Protein AF-A0A0L7MPM5-F1 (afdb_monomer)

Nearest PDB structures (foldseek):
  2c6y-assembly1_A  TM=4.534E-01  e=1.076E+00  Homo sapiens
  3l9f-assembly2_C  TM=4.899E-01  e=1.221E+00  Streptococcus mutans UA159

InterPro domains:
  IPR036390 Winged helix DNA-binding domain superfamily [SSF46785] (37-81)

Mean predicted aligned error: 14.75 Å

Solvent-accessible surface area (backbone atoms only — not comparable to full-atom values): 8062 Å² total; per-residue (Å²): 133,62,54,40,56,70,56,53,74,43,103,68,68,72,88,85,74,54,72,70,50,49,54,51,50,54,44,21,70,72,64,58,39,47,95,66,60,68,70,58,46,53,56,37,40,65,53,35,28,33,46,76,51,81,71,65,100,78,69,92,70,75,81,40,34,36,69,31,75,60,29,55,64,46,48,63,56,33,40,77,69,70,76,41,80,83,75,68,73,77,74,70,54,77,74,79,76,76,84,53,66,43,83,43,77,48,76,55,96,95,54,83,77,44,81,43,79,42,76,61,74,80,78,80,83,127

Structure (mmCIF, N/CA/C/O backbone):
data_AF-A0A0L7MPM5-F1
#
_entry.id   AF-A0A0L7MPM5-F1
#
loop_
_atom_site.group_PDB
_atom_site.id
_atom_site.type_symbol
_atom_site.label_atom_id
_atom_site.label_alt_id
_atom_site.label_comp_id
_atom_site.label_asym_id
_atom_site.label_entity_id
_atom_site.label_seq_id
_atom_site.pdbx_PDB_ins_code
_atom_site.Cartn_x
_atom_site.Cartn_y
_atom_site.Cartn_z
_ato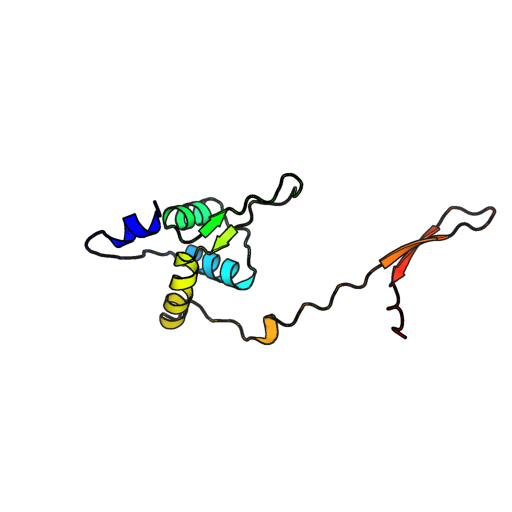m_site.occupancy
_atom_site.B_iso_or_equiv
_atom_site.auth_seq_id
_atom_site.auth_comp_id
_atom_site.auth_asym_id
_atom_site.auth_atom_id
_atom_site.pdbx_PDB_model_num
ATOM 1 N N . MET A 1 1 ? 5.662 11.754 15.049 1.00 51.66 1 MET A N 1
ATOM 2 C CA . MET A 1 1 ? 5.124 10.459 15.529 1.00 51.66 1 MET A CA 1
ATOM 3 C C . MET A 1 1 ? 4.363 9.815 14.376 1.00 51.66 1 MET A C 1
ATOM 5 O O . MET A 1 1 ? 3.843 10.553 13.553 1.00 51.66 1 MET A O 1
ATOM 9 N N . SER A 1 2 ? 4.397 8.486 14.242 1.00 66.62 2 SER A N 1
ATOM 10 C CA . SER A 1 2 ? 3.805 7.774 13.096 1.00 66.62 2 SER A CA 1
ATOM 11 C C . SER A 1 2 ? 2.282 7.691 13.232 1.00 66.62 2 SER A C 1
ATOM 13 O O . SER A 1 2 ? 1.803 7.099 14.194 1.00 66.62 2 SER A O 1
ATOM 15 N N . ASN A 1 3 ? 1.537 8.211 12.249 1.00 66.19 3 ASN A N 1
ATOM 16 C CA . ASN A 1 3 ? 0.067 8.129 12.187 1.00 66.19 3 ASN A CA 1
ATOM 17 C C . ASN A 1 3 ? -0.456 6.685 12.315 1.00 66.19 3 ASN A C 1
ATOM 19 O O . ASN A 1 3 ? -1.557 6.454 12.807 1.00 66.19 3 ASN A O 1
ATOM 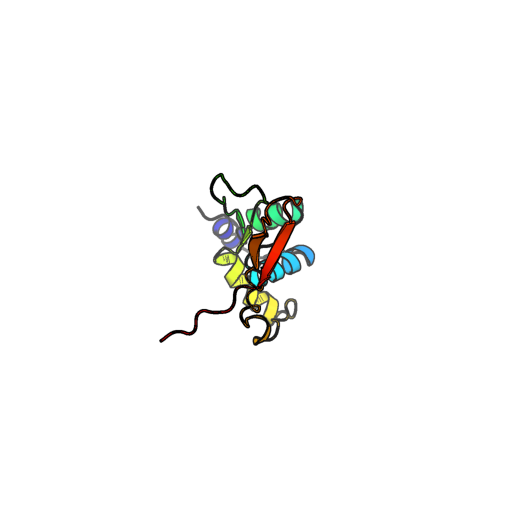23 N N . PHE A 1 4 ? 0.343 5.699 11.891 1.00 63.03 4 PHE A N 1
ATOM 24 C CA . PHE A 1 4 ? 0.005 4.284 12.020 1.00 63.03 4 PHE A CA 1
ATOM 25 C C . PHE A 1 4 ? -0.032 3.836 13.489 1.00 63.03 4 PHE A C 1
ATOM 27 O O . PHE A 1 4 ? -0.920 3.086 13.883 1.00 63.03 4 PHE A O 1
ATOM 34 N N . ARG A 1 5 ? 0.884 4.336 14.330 1.00 66.50 5 ARG A N 1
ATOM 35 C CA . ARG A 1 5 ? 0.923 4.012 15.765 1.00 66.50 5 ARG A CA 1
ATOM 36 C C . ARG A 1 5 ? -0.349 4.471 16.478 1.00 66.50 5 ARG A C 1
ATOM 38 O O . ARG A 1 5 ? -0.904 3.696 17.250 1.00 66.50 5 ARG A O 1
ATOM 45 N N . 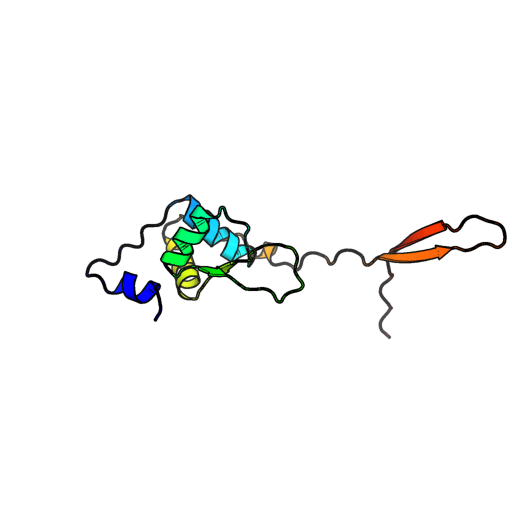ASP A 1 6 ? -0.820 5.679 16.179 1.00 63.00 6 ASP A N 1
ATOM 46 C CA . ASP A 1 6 ? -2.027 6.246 16.796 1.00 63.00 6 ASP A CA 1
ATOM 47 C C . ASP A 1 6 ? -3.289 5.452 16.419 1.00 63.00 6 ASP A C 1
ATOM 49 O O . ASP A 1 6 ? -4.235 5.359 17.200 1.00 63.00 6 ASP A O 1
ATOM 53 N N . TYR A 1 7 ? -3.280 4.812 15.248 1.00 62.38 7 TYR A N 1
ATOM 54 C CA . TYR A 1 7 ? -4.349 3.923 14.799 1.00 62.38 7 TYR A CA 1
ATOM 55 C C . TYR A 1 7 ? -4.309 2.544 15.490 1.00 62.38 7 TYR A C 1
ATOM 57 O O . TYR A 1 7 ? -5.353 1.947 15.752 1.00 62.38 7 TYR A O 1
ATOM 65 N N . VAL A 1 8 ? -3.112 2.038 15.809 1.00 59.81 8 VAL A N 1
ATOM 66 C CA . VAL A 1 8 ? -2.894 0.698 16.388 1.00 59.81 8 VAL A CA 1
ATOM 67 C C . VAL A 1 8 ? -3.194 0.629 17.885 1.00 59.81 8 VAL A C 1
ATOM 69 O O . VAL A 1 8 ? -3.630 -0.413 18.364 1.00 59.81 8 VAL A O 1
ATOM 72 N N . THR A 1 9 ? -2.998 1.709 18.645 1.00 64.56 9 THR A N 1
ATOM 73 C CA . THR A 1 9 ? -3.112 1.660 20.117 1.00 64.56 9 THR A CA 1
ATOM 74 C C . THR A 1 9 ? -4.530 1.845 20.669 1.00 64.56 9 THR A C 1
ATOM 76 O O . THR A 1 9 ? -4.703 1.836 21.887 1.00 64.56 9 THR A O 1
ATOM 79 N N . SER A 1 10 ? -5.553 2.009 19.824 1.00 64.38 10 SER A N 1
ATOM 80 C CA . SER A 1 10 ? -6.949 1.947 20.282 1.00 64.38 10 SER A CA 1
ATOM 81 C C . SER A 1 10 ? -7.361 0.482 20.490 1.00 64.38 10 SER A C 1
ATOM 83 O O . SER A 1 10 ? -6.948 -0.392 19.735 1.00 64.38 10 SER A O 1
ATOM 85 N N . THR A 1 11 ? -8.152 0.193 21.523 1.00 55.38 11 THR A N 1
ATOM 86 C CA . THR A 1 11 ? -8.475 -1.151 22.056 1.00 55.38 11 THR A CA 1
ATOM 87 C C . THR A 1 11 ? -9.123 -2.147 21.076 1.00 55.38 11 THR A C 1
ATOM 89 O O . THR A 1 11 ? -9.340 -3.300 21.440 1.00 55.38 11 THR A O 1
ATOM 92 N N . ALA A 1 12 ? -9.368 -1.750 19.826 1.00 57.56 12 ALA A N 1
ATOM 93 C CA . ALA A 1 12 ? -9.650 -2.634 18.703 1.00 57.56 12 ALA A CA 1
ATOM 94 C C . ALA A 1 12 ? -8.892 -2.138 17.458 1.00 57.56 12 ALA A C 1
ATOM 96 O O . ALA A 1 12 ? -9.308 -1.181 16.803 1.00 57.56 12 ALA A O 1
ATOM 97 N N . PHE A 1 13 ? -7.781 -2.791 17.104 1.00 63.66 13 PHE A N 1
ATOM 98 C CA . PHE A 1 13 ? -7.099 -2.517 15.839 1.00 63.66 13 PHE A CA 1
ATOM 99 C C . PHE A 1 13 ? -7.893 -3.140 14.688 1.00 63.66 13 PHE A C 1
ATOM 101 O O . PHE A 1 13 ? -7.778 -4.330 14.397 1.00 63.66 13 PHE A O 1
ATOM 108 N N . ALA A 1 14 ? -8.722 -2.327 14.038 1.00 73.44 14 ALA A N 1
ATOM 109 C CA . ALA A 1 14 ? -9.461 -2.709 12.843 1.00 73.44 14 ALA A CA 1
ATOM 110 C C . ALA A 1 14 ? -8.999 -1.852 11.664 1.00 73.44 14 ALA A C 1
ATOM 112 O O . ALA A 1 14 ? -9.446 -0.720 11.497 1.00 73.44 14 ALA A O 1
ATOM 113 N N . LEU A 1 15 ? -8.111 -2.391 10.825 1.00 79.00 15 LEU A N 1
ATOM 114 C CA . LEU A 1 15 ? -7.668 -1.719 9.606 1.00 79.00 15 LEU A CA 1
ATOM 115 C C . LEU A 1 15 ? -8.746 -1.826 8.525 1.00 79.00 15 LEU A C 1
ATOM 117 O O . LEU A 1 15 ? -8.804 -2.775 7.749 1.00 79.00 15 LEU A O 1
ATOM 121 N N . THR A 1 16 ? -9.625 -0.829 8.477 1.00 85.25 16 THR A N 1
ATOM 122 C CA . THR A 1 16 ? -10.675 -0.758 7.454 1.00 85.25 16 THR A CA 1
ATOM 123 C C . THR A 1 16 ? -10.063 -0.326 6.128 1.00 85.25 16 THR A C 1
ATOM 125 O O . THR A 1 16 ? -9.587 0.798 6.015 1.00 85.25 16 THR A O 1
ATOM 128 N N . ILE A 1 17 ? -10.047 -1.180 5.103 1.00 87.69 17 ILE A N 1
ATOM 129 C CA . ILE A 1 17 ? -9.516 -0.844 3.770 1.00 87.69 17 ILE A CA 1
ATOM 130 C C . ILE A 1 17 ? -10.571 -1.164 2.714 1.00 87.69 17 ILE A C 1
ATOM 132 O O . ILE A 1 17 ? -11.142 -2.249 2.709 1.00 87.69 17 ILE A O 1
ATOM 136 N N . SER A 1 18 ? -10.848 -0.215 1.817 1.00 90.31 18 SER A N 1
ATOM 137 C CA . SER A 1 18 ? -11.767 -0.453 0.700 1.00 90.31 18 SER A CA 1
ATOM 138 C C . SER A 1 18 ? -11.084 -1.199 -0.447 1.00 90.31 18 SER A C 1
ATOM 140 O O . SER A 1 18 ? -9.871 -1.107 -0.624 1.00 90.31 18 SER A O 1
ATOM 142 N N . HIS A 1 19 ? -11.863 -1.861 -1.306 1.00 88.31 19 HIS A N 1
ATOM 143 C CA . HIS A 1 19 ? -11.327 -2.566 -2.478 1.00 88.31 19 HIS A CA 1
ATOM 144 C C . HIS A 1 19 ? -10.433 -1.675 -3.364 1.00 88.31 19 HIS A C 1
ATOM 146 O O . HIS A 1 19 ? -9.355 -2.076 -3.789 1.00 88.31 19 HIS A O 1
ATOM 152 N N . ARG A 1 20 ? -10.825 -0.412 -3.564 1.00 88.44 20 ARG A N 1
ATOM 153 C CA . ARG A 1 20 ? -10.035 0.568 -4.326 1.00 88.44 20 ARG A CA 1
ATOM 154 C C . ARG A 1 20 ? -8.704 0.918 -3.650 1.00 88.44 20 ARG A C 1
ATOM 156 O O . ARG A 1 20 ? -7.712 1.163 -4.328 1.00 88.44 20 ARG A O 1
ATOM 163 N N . GLN A 1 21 ? -8.684 0.975 -2.319 1.00 90.38 21 GLN A N 1
ATOM 164 C CA . GLN A 1 21 ? -7.457 1.211 -1.557 1.00 90.38 21 GLN A CA 1
ATOM 165 C C . GLN A 1 21 ? -6.516 0.004 -1.646 1.00 90.38 21 GLN A C 1
ATOM 167 O O . GLN A 1 21 ? -5.317 0.206 -1.807 1.00 90.38 21 GLN A O 1
ATOM 172 N N . ILE A 1 22 ? -7.061 -1.218 -1.625 1.00 90.69 22 ILE A N 1
ATOM 173 C CA . ILE A 1 22 ? -6.306 -2.461 -1.847 1.00 90.69 22 ILE A CA 1
ATOM 174 C C . ILE A 1 22 ? -5.655 -2.437 -3.231 1.00 90.69 22 ILE A C 1
ATOM 176 O O . ILE A 1 22 ? -4.437 -2.518 -3.320 1.00 90.69 22 ILE A O 1
ATOM 180 N N . GLN A 1 23 ? -6.431 -2.204 -4.295 1.00 88.25 23 GLN A N 1
ATOM 181 C CA . GLN A 1 23 ? -5.895 -2.104 -5.660 1.00 88.25 23 GLN A CA 1
ATOM 182 C C . GLN A 1 23 ? -4.766 -1.071 -5.769 1.00 88.25 23 GLN A C 1
ATOM 184 O O . GLN A 1 23 ? -3.753 -1.311 -6.420 1.00 88.25 23 GLN A O 1
ATOM 189 N N . CYS A 1 24 ? -4.917 0.074 -5.099 1.00 88.44 24 CYS A N 1
ATOM 190 C CA . CYS A 1 24 ? -3.882 1.098 -5.063 1.00 88.44 24 CYS A CA 1
ATOM 191 C C . CYS A 1 24 ? -2.600 0.601 -4.372 1.00 88.44 24 CYS A C 1
ATOM 193 O O . CYS A 1 24 ? -1.517 0.827 -4.903 1.00 88.44 24 CYS A O 1
ATOM 195 N N . LEU A 1 25 ? -2.703 -0.075 -3.223 1.00 90.19 25 LEU A N 1
ATOM 196 C CA . LEU A 1 25 ? -1.547 -0.642 -2.516 1.00 90.19 25 LEU A CA 1
ATOM 197 C C . LEU A 1 25 ? -0.838 -1.705 -3.360 1.00 90.19 25 LEU A C 1
ATOM 199 O O . LEU A 1 25 ? 0.380 -1.653 -3.491 1.00 90.19 25 LEU A O 1
ATOM 203 N N . CYS A 1 26 ? -1.597 -2.604 -3.987 1.00 88.88 26 CYS A N 1
ATOM 204 C CA . CYS A 1 26 ? -1.075 -3.646 -4.872 1.00 88.88 26 CYS A CA 1
ATOM 205 C C . CYS A 1 26 ? -0.345 -3.053 -6.087 1.00 88.88 26 CYS A C 1
ATOM 207 O O . CYS A 1 26 ? 0.746 -3.495 -6.438 1.00 88.88 26 CYS A O 1
ATOM 209 N N . ASN A 1 27 ? -0.900 -2.001 -6.696 1.00 86.44 27 ASN A N 1
ATOM 210 C CA . ASN A 1 27 ? -0.249 -1.319 -7.813 1.00 86.44 27 ASN A CA 1
ATOM 211 C C . ASN A 1 27 ? 1.047 -0.615 -7.389 1.00 86.44 27 ASN A C 1
ATOM 213 O O . ASN A 1 27 ? 2.034 -0.681 -8.117 1.00 86.44 27 ASN A O 1
ATOM 217 N N . ILE A 1 28 ? 1.075 0.036 -6.219 1.00 87.56 28 ILE A N 1
ATOM 218 C CA . ILE A 1 28 ? 2.310 0.653 -5.704 1.00 87.56 28 ILE A CA 1
ATOM 219 C C . ILE A 1 28 ? 3.341 -0.432 -5.364 1.00 87.56 28 ILE A C 1
ATOM 221 O O . ILE A 1 28 ? 4.517 -0.251 -5.666 1.00 87.56 28 ILE A O 1
ATOM 225 N N . HIS A 1 29 ? 2.910 -1.562 -4.791 1.00 87.75 29 HIS A N 1
ATOM 226 C CA . HIS A 1 29 ? 3.779 -2.708 -4.510 1.00 87.75 29 HIS A CA 1
ATOM 227 C C . HIS A 1 29 ? 4.448 -3.239 -5.787 1.00 87.75 29 HIS A C 1
ATOM 229 O O . HIS A 1 29 ? 5.643 -3.511 -5.780 1.00 87.75 29 HIS A O 1
ATOM 235 N N . HIS A 1 30 ? 3.712 -3.313 -6.899 1.00 83.12 30 HIS A N 1
ATOM 236 C CA . HIS A 1 30 ? 4.245 -3.809 -8.171 1.00 83.12 30 HIS A CA 1
ATOM 237 C C . HIS A 1 30 ? 5.119 -2.839 -8.931 1.00 83.12 30 HIS A C 1
ATOM 239 O O . HIS A 1 30 ? 6.193 -3.203 -9.399 1.00 83.12 30 HIS A O 1
ATOM 245 N N . TYR A 1 31 ? 4.634 -1.620 -9.117 1.00 78.94 31 TYR A N 1
ATOM 246 C CA . TYR A 1 31 ? 5.259 -0.683 -10.041 1.00 78.94 31 TYR A CA 1
ATOM 247 C C . TYR A 1 31 ? 6.189 0.301 -9.325 1.00 78.94 31 TYR A C 1
ATOM 249 O O . TYR A 1 31 ? 6.741 1.202 -9.956 1.00 78.94 31 TYR A O 1
ATOM 257 N N . GLY A 1 32 ? 6.326 0.182 -8.000 1.00 73.56 32 GLY A N 1
ATOM 258 C CA . GLY A 1 32 ? 7.090 1.085 -7.137 1.00 73.56 32 GLY A CA 1
ATOM 259 C C . GLY A 1 32 ? 6.457 2.470 -6.968 1.00 73.56 32 GLY A C 1
ATOM 260 O O . GLY A 1 32 ? 6.714 3.150 -5.979 1.00 73.56 32 GLY A O 1
ATOM 261 N N . SER A 1 33 ? 5.607 2.887 -7.909 1.00 67.31 33 SER A N 1
ATOM 262 C CA . SER A 1 33 ? 4.841 4.128 -7.874 1.00 67.31 33 SER A CA 1
ATOM 263 C C . SER A 1 33 ? 3.540 3.978 -8.661 1.00 67.31 33 SER A C 1
ATOM 265 O O . SER A 1 33 ? 3.455 3.193 -9.604 1.00 67.31 33 SER A O 1
ATOM 267 N N . TYR A 1 34 ? 2.504 4.719 -8.270 1.00 70.81 34 TYR A N 1
ATOM 268 C CA . TYR A 1 34 ? 1.196 4.641 -8.914 1.00 70.81 34 TYR A CA 1
ATOM 269 C C . TYR A 1 34 ? 0.504 6.000 -8.961 1.00 70.81 34 TYR A C 1
ATOM 271 O O . TYR A 1 34 ? 0.504 6.756 -7.987 1.00 70.81 34 TYR A O 1
ATOM 279 N N . TRP A 1 35 ? -0.146 6.271 -10.090 1.00 66.94 35 TRP A N 1
ATOM 280 C CA . TRP A 1 35 ? -1.020 7.422 -10.267 1.00 66.94 35 TRP A CA 1
ATOM 281 C C . TRP A 1 35 ? -2.407 7.103 -9.708 1.00 66.94 35 TRP A C 1
ATOM 283 O O . TRP A 1 35 ? -3.246 6.490 -10.365 1.00 66.94 35 TRP A O 1
ATOM 293 N N . ALA A 1 36 ? -2.646 7.508 -8.461 1.00 63.91 36 ALA A N 1
ATOM 294 C CA . ALA A 1 36 ? -3.922 7.312 -7.783 1.00 63.91 36 ALA A CA 1
ATOM 295 C C . ALA A 1 36 ? -4.803 8.567 -7.829 1.00 63.91 36 ALA A C 1
ATOM 297 O O . ALA A 1 36 ? -4.322 9.698 -7.802 1.00 63.91 36 ALA A O 1
ATOM 298 N N . LEU A 1 37 ? -6.123 8.369 -7.780 1.00 71.00 37 LEU A N 1
ATOM 299 C CA . LEU A 1 37 ? -7.064 9.452 -7.486 1.00 71.00 37 LEU A CA 1
ATOM 300 C C . LEU A 1 37 ? -6.776 10.058 -6.106 1.00 71.00 37 LEU A C 1
ATOM 302 O O . LEU A 1 37 ? -6.614 9.331 -5.120 1.00 71.00 37 LEU A O 1
ATOM 306 N N . LEU A 1 38 ? -6.788 11.393 -6.037 1.00 76.38 38 LEU A N 1
ATOM 307 C CA . LEU A 1 38 ? -6.377 12.178 -4.867 1.00 76.38 38 LEU A CA 1
ATOM 308 C C . LEU A 1 38 ? -7.064 11.735 -3.563 1.00 76.38 38 LEU A C 1
ATOM 310 O O . LEU A 1 38 ? -6.426 11.671 -2.515 1.00 76.38 38 LEU A O 1
ATOM 314 N N . SER A 1 39 ? -8.346 11.368 -3.629 1.00 81.62 39 SER A N 1
ATOM 315 C CA . SER A 1 39 ? -9.119 10.913 -2.468 1.00 81.62 39 SER A CA 1
ATOM 316 C C . SER A 1 3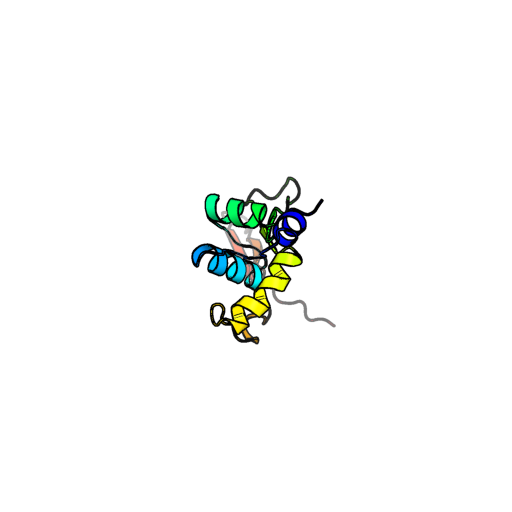9 ? -8.674 9.549 -1.932 1.00 81.62 39 SER A C 1
ATOM 318 O O . SER A 1 39 ? -8.661 9.332 -0.722 1.00 81.62 39 SER A O 1
ATOM 320 N N . THR A 1 40 ? -8.283 8.627 -2.818 1.00 83.94 40 THR A N 1
ATOM 321 C CA . THR A 1 40 ? -7.798 7.292 -2.422 1.00 83.94 40 THR A CA 1
ATOM 322 C C . THR A 1 40 ? -6.422 7.409 -1.777 1.00 83.94 40 THR A C 1
ATOM 324 O O . THR A 1 40 ? -6.179 6.804 -0.735 1.00 83.94 40 THR A O 1
ATOM 327 N N . PHE A 1 41 ? -5.577 8.272 -2.343 1.00 82.50 41 PHE A N 1
ATOM 328 C CA . PHE A 1 41 ? -4.278 8.627 -1.788 1.00 82.50 41 PHE A CA 1
ATOM 329 C C . PHE A 1 41 ? -4.391 9.194 -0.363 1.00 82.50 41 PHE A C 1
ATOM 331 O O . PHE A 1 41 ? -3.796 8.643 0.559 1.00 82.50 41 PHE A O 1
ATOM 338 N N . GLN A 1 42 ? -5.189 10.249 -0.161 1.00 86.06 42 GLN A N 1
ATOM 339 C CA . GLN A 1 42 ? -5.279 10.916 1.144 1.00 86.06 42 GLN A CA 1
ATOM 340 C C . GLN A 1 42 ? -5.759 9.961 2.238 1.00 86.06 42 GLN A C 1
ATOM 342 O O . GLN A 1 42 ? -5.355 10.073 3.391 1.00 86.06 42 GLN A O 1
ATOM 347 N N . ALA A 1 43 ? -6.636 9.019 1.890 1.00 88.50 43 ALA A N 1
ATOM 348 C CA . ALA A 1 43 ? -7.119 8.028 2.835 1.00 88.50 43 ALA A CA 1
ATOM 349 C C . ALA A 1 43 ? -6.038 7.004 3.226 1.00 88.50 43 ALA A C 1
ATOM 351 O O . ALA A 1 43 ? -6.017 6.573 4.375 1.00 88.50 43 ALA A O 1
ATOM 352 N N . LEU A 1 44 ? -5.153 6.619 2.301 1.00 89.44 44 LEU A N 1
ATOM 353 C CA . LEU A 1 44 ? -4.021 5.729 2.585 1.00 89.44 44 LEU A CA 1
ATOM 354 C C . LEU A 1 44 ? -2.908 6.446 3.367 1.00 89.44 44 LEU A C 1
ATOM 356 O O . LEU A 1 44 ? -2.349 5.866 4.296 1.00 89.44 44 LEU A O 1
ATOM 360 N N . GLU A 1 45 ? -2.632 7.711 3.044 1.00 89.62 45 GLU A N 1
ATOM 361 C CA . GLU A 1 45 ? -1.655 8.552 3.751 1.00 89.62 45 GLU A CA 1
ATOM 362 C C . GLU A 1 45 ? -2.083 8.804 5.204 1.00 89.62 45 GLU A C 1
ATOM 364 O O . GLU A 1 45 ? -1.289 8.636 6.129 1.00 89.62 45 GLU A O 1
ATOM 369 N N . ARG A 1 46 ? -3.368 9.111 5.440 1.00 87.94 46 ARG A N 1
ATOM 370 C CA . ARG A 1 46 ? -3.919 9.258 6.802 1.00 87.94 46 ARG A CA 1
ATOM 371 C C . ARG A 1 46 ? -3.781 7.989 7.645 1.00 87.94 46 ARG A C 1
ATOM 373 O O . ARG A 1 46 ? -3.661 8.086 8.858 1.00 87.94 46 ARG A O 1
ATOM 380 N N . LYS A 1 47 ? -3.785 6.814 7.009 1.00 88.38 47 LYS A N 1
ATOM 381 C CA . LYS A 1 47 ? -3.560 5.513 7.665 1.00 88.38 47 LYS A CA 1
ATOM 382 C C . LYS A 1 47 ? -2.077 5.177 7.833 1.00 88.38 47 LYS A C 1
ATOM 384 O O . LYS A 1 47 ? -1.757 4.147 8.411 1.00 88.38 47 LYS A O 1
ATOM 389 N N . GLY A 1 48 ? -1.175 6.007 7.310 1.00 89.38 48 GLY A N 1
ATOM 390 C CA . GLY A 1 48 ? 0.267 5.784 7.362 1.00 89.38 48 GLY A CA 1
ATOM 391 C C . GLY A 1 48 ? 0.759 4.630 6.487 1.00 89.38 48 GLY A C 1
ATOM 392 O O . GLY A 1 48 ? 1.841 4.116 6.749 1.00 89.38 48 GLY A O 1
ATOM 393 N N . LEU A 1 49 ? -0.012 4.202 5.477 1.00 91.62 49 LEU A N 1
ATOM 394 C CA . LEU A 1 49 ? 0.354 3.078 4.596 1.00 91.62 49 LEU A CA 1
ATOM 395 C C . LEU A 1 49 ? 1.159 3.515 3.363 1.00 91.62 49 LEU A C 1
ATOM 397 O O . LEU A 1 49 ? 1.844 2.704 2.744 1.00 91.62 49 LEU A O 1
ATOM 401 N N . VAL A 1 50 ? 1.060 4.789 2.987 1.00 90.88 50 VAL A N 1
ATOM 402 C CA . VAL A 1 50 ? 1.785 5.375 1.854 1.00 90.88 50 VAL A CA 1
ATOM 403 C C . VAL A 1 50 ? 2.327 6.745 2.226 1.00 90.88 50 VAL A C 1
ATOM 405 O O . VAL A 1 50 ? 1.759 7.426 3.082 1.00 90.88 50 VAL A O 1
ATOM 408 N N . GLU A 1 51 ? 3.373 7.165 1.528 1.00 88.62 51 GLU A N 1
ATOM 409 C CA . GLU A 1 51 ? 3.954 8.499 1.639 1.00 88.62 51 GLU A CA 1
ATOM 410 C C . GLU A 1 51 ? 4.260 9.099 0.261 1.00 88.62 51 GLU A C 1
ATOM 412 O O . GLU A 1 51 ? 4.376 8.392 -0.746 1.00 88.62 51 GLU A O 1
ATOM 417 N N . ARG A 1 52 ? 4.338 10.433 0.205 1.00 84.75 52 ARG A N 1
ATOM 418 C CA . ARG A 1 52 ? 4.690 11.168 -1.014 1.00 84.75 52 ARG A CA 1
ATOM 419 C C . ARG A 1 52 ? 6.203 11.284 -1.126 1.00 84.75 52 ARG A C 1
ATOM 421 O O . ARG A 1 52 ? 6.832 11.894 -0.264 1.00 84.75 52 ARG A O 1
ATOM 428 N N . ILE A 1 53 ? 6.757 10.828 -2.245 1.00 80.12 53 ILE A N 1
ATOM 429 C CA . ILE A 1 53 ? 8.132 11.163 -2.609 1.00 80.12 53 ILE A CA 1
ATOM 430 C C . ILE A 1 53 ? 8.097 12.543 -3.269 1.00 80.12 53 ILE A C 1
ATOM 432 O O . ILE A 1 53 ? 7.531 12.708 -4.353 1.00 80.12 53 ILE A O 1
ATOM 436 N N . LYS A 1 54 ? 8.704 13.546 -2.630 1.00 66.69 54 LYS A N 1
ATOM 437 C CA . LYS A 1 54 ? 9.072 14.781 -3.329 1.00 66.69 54 LYS A CA 1
ATOM 438 C C . LYS A 1 54 ? 10.266 14.442 -4.216 1.00 66.69 54 LYS A C 1
ATOM 440 O O . LYS A 1 54 ? 11.369 14.291 -3.706 1.00 66.69 54 LYS A O 1
ATOM 445 N N . LYS A 1 55 ? 10.047 14.260 -5.519 1.00 57.75 55 LYS A N 1
ATOM 446 C CA . LYS A 1 55 ? 11.164 14.289 -6.469 1.00 57.75 55 LYS A CA 1
ATOM 447 C C . LYS A 1 55 ? 11.684 15.722 -6.535 1.00 57.75 55 LYS A C 1
ATOM 449 O O . LYS A 1 55 ? 10.879 16.652 -6.580 1.00 57.75 55 LYS A O 1
ATOM 454 N N . ASP A 1 56 ? 13.006 15.864 -6.508 1.00 50.97 56 ASP A N 1
ATOM 455 C CA . ASP A 1 56 ? 13.709 17.137 -6.660 1.00 50.97 56 ASP A CA 1
ATOM 456 C C . ASP A 1 56 ? 13.179 17.949 -7.854 1.00 50.97 56 ASP A C 1
ATOM 458 O O . ASP A 1 56 ? 12.643 17.393 -8.818 1.00 50.97 56 ASP A O 1
ATOM 462 N N . GLU A 1 57 ? 13.338 19.272 -7.761 1.00 51.09 57 GLU A N 1
ATOM 463 C CA . GLU A 1 57 ? 12.655 20.373 -8.472 1.00 51.09 57 GLU A CA 1
ATOM 464 C C . GLU A 1 57 ? 12.603 20.329 -10.021 1.00 51.09 57 GLU A C 1
ATOM 466 O O . GLU A 1 57 ? 12.096 21.258 -10.647 1.00 51.09 57 GLU A O 1
ATOM 471 N N . GLN A 1 58 ? 13.079 19.271 -10.677 1.00 47.41 58 GLN A N 1
ATOM 472 C CA . GLN A 1 58 ? 13.167 19.164 -12.138 1.00 47.41 58 GLN A CA 1
ATOM 473 C C . GLN A 1 58 ? 12.218 18.140 -12.777 1.00 47.41 58 GLN A C 1
ATOM 475 O O . GLN A 1 58 ? 12.061 18.143 -14.001 1.00 47.41 58 GLN A O 1
ATOM 480 N N . ALA A 1 59 ? 11.531 17.296 -12.002 1.00 48.78 59 ALA A N 1
ATOM 481 C CA . ALA A 1 59 ? 10.549 16.368 -12.562 1.00 48.78 59 ALA A CA 1
ATOM 482 C C . ALA A 1 59 ? 9.173 17.048 -12.700 1.00 48.78 59 ALA A C 1
ATOM 484 O O . ALA A 1 59 ? 8.422 17.166 -11.736 1.00 48.78 59 ALA A O 1
ATOM 485 N N . LYS A 1 60 ? 8.822 17.466 -13.922 1.00 49.62 60 LYS A N 1
ATOM 486 C CA . LYS A 1 60 ? 7.501 18.024 -14.282 1.00 49.62 60 LYS A CA 1
ATOM 487 C C . LYS A 1 60 ? 6.329 17.036 -14.152 1.00 49.62 60 LYS A C 1
ATOM 489 O O . LYS A 1 60 ? 5.186 17.434 -14.357 1.00 49.62 60 LYS A O 1
ATOM 494 N N . ASP A 1 61 ? 6.586 15.792 -13.762 1.00 50.16 61 ASP A N 1
ATOM 495 C CA . ASP A 1 61 ? 5.608 14.714 -13.814 1.00 50.16 61 ASP A CA 1
ATOM 496 C C . ASP A 1 61 ? 5.314 14.144 -12.426 1.00 50.16 61 ASP A C 1
ATOM 498 O O . ASP A 1 61 ? 6.004 13.255 -11.935 1.00 50.16 61 ASP A O 1
ATOM 502 N N . GLY A 1 62 ? 4.223 14.628 -11.829 1.00 55.12 62 GLY A N 1
ATOM 503 C CA . GLY A 1 62 ? 3.428 13.851 -10.880 1.00 55.12 62 GLY A CA 1
ATOM 504 C C . GLY A 1 62 ? 3.934 13.711 -9.455 1.00 55.12 62 GLY A C 1
ATOM 505 O O . GLY A 1 62 ? 5.106 13.495 -9.177 1.00 55.12 62 GLY A O 1
ATOM 506 N N . THR A 1 63 ? 2.996 13.729 -8.508 1.00 62.41 63 THR A N 1
ATOM 507 C CA . THR A 1 63 ? 3.280 13.221 -7.162 1.00 62.41 63 THR A CA 1
ATOM 508 C C . THR A 1 63 ? 3.439 11.702 -7.236 1.00 62.41 63 THR A C 1
ATOM 510 O O . THR A 1 63 ? 2.446 10.983 -7.326 1.00 62.41 63 THR A O 1
ATOM 513 N N . THR A 1 64 ? 4.673 11.209 -7.174 1.00 70.00 64 THR A N 1
ATOM 514 C CA . THR A 1 64 ? 4.955 9.779 -7.006 1.00 70.00 64 THR A CA 1
ATOM 515 C C . THR A 1 64 ? 4.754 9.353 -5.551 1.00 70.00 64 THR A C 1
ATOM 517 O O . THR A 1 64 ? 5.151 10.057 -4.621 1.00 70.00 64 THR A O 1
ATOM 520 N N . LEU A 1 65 ? 4.118 8.197 -5.359 1.00 78.50 65 LEU A N 1
ATOM 521 C CA . LEU A 1 65 ? 3.806 7.613 -4.053 1.00 78.50 65 LEU A CA 1
ATOM 522 C C . LEU A 1 65 ? 4.636 6.361 -3.811 1.00 78.50 65 LEU A C 1
ATOM 524 O O . LEU A 1 65 ? 4.893 5.622 -4.760 1.00 78.50 65 LEU A O 1
ATOM 528 N N . GLN A 1 66 ? 4.961 6.094 -2.549 1.00 86.38 66 GLN A N 1
ATOM 529 C CA . GLN A 1 66 ? 5.637 4.872 -2.119 1.00 86.38 66 GLN A CA 1
ATOM 530 C C . GLN A 1 66 ? 4.931 4.240 -0.920 1.00 86.38 66 GLN A C 1
ATOM 532 O O . GLN A 1 66 ? 4.256 4.927 -0.151 1.00 86.38 66 GLN A O 1
ATOM 537 N N . LEU A 1 67 ? 5.085 2.923 -0.764 1.00 90.12 67 LEU A N 1
ATOM 538 C CA . LEU A 1 67 ? 4.680 2.210 0.446 1.00 90.12 67 LEU A CA 1
ATOM 539 C C . LEU A 1 67 ? 5.633 2.524 1.601 1.00 90.12 67 LEU A C 1
ATOM 541 O O . LEU A 1 67 ? 6.847 2.345 1.466 1.00 90.12 67 LEU A O 1
ATOM 545 N N . THR A 1 68 ? 5.056 2.879 2.747 1.00 92.12 68 THR A N 1
ATOM 546 C CA . THR A 1 68 ? 5.765 2.894 4.033 1.00 92.12 68 THR A CA 1
ATOM 547 C C . THR A 1 68 ? 6.025 1.462 4.508 1.00 92.12 68 THR A C 1
ATOM 549 O O . THR A 1 68 ? 5.439 0.509 3.984 1.00 92.12 68 THR A O 1
ATOM 552 N N . ASP A 1 69 ? 6.829 1.287 5.557 1.00 90.75 69 ASP A N 1
ATOM 553 C CA . ASP A 1 69 ? 7.043 -0.030 6.179 1.00 90.75 69 ASP A CA 1
ATOM 554 C C . ASP A 1 69 ? 5.727 -0.676 6.639 1.00 90.75 69 ASP A C 1
ATOM 556 O O . ASP A 1 69 ? 5.508 -1.872 6.444 1.00 90.75 69 ASP A O 1
ATOM 560 N N . ALA A 1 70 ? 4.802 0.129 7.172 1.00 89.31 70 ALA A N 1
ATOM 561 C CA . ALA A 1 70 ? 3.468 -0.331 7.546 1.00 89.31 70 ALA A CA 1
ATOM 562 C C . ALA A 1 70 ? 2.652 -0.771 6.319 1.00 89.31 70 ALA A C 1
ATOM 564 O O . ALA A 1 70 ? 1.998 -1.810 6.355 1.00 89.31 70 ALA A O 1
ATOM 565 N N . GLY A 1 71 ? 2.721 -0.019 5.215 1.00 91.12 71 GLY A N 1
ATOM 566 C CA . GLY A 1 71 ? 2.097 -0.402 3.948 1.00 91.12 71 GLY A CA 1
ATOM 567 C C . GLY A 1 71 ? 2.617 -1.735 3.416 1.00 91.12 71 GLY A C 1
ATOM 568 O O . GLY A 1 71 ? 1.821 -2.581 3.013 1.00 91.12 71 GLY A O 1
ATOM 569 N N . ARG A 1 72 ? 3.936 -1.953 3.480 1.00 91.50 72 ARG A N 1
ATOM 570 C CA . ARG A 1 72 ? 4.576 -3.219 3.083 1.00 91.50 72 ARG A CA 1
ATOM 571 C C . ARG A 1 72 ? 4.143 -4.380 3.976 1.00 91.50 72 ARG A C 1
ATOM 573 O O . ARG A 1 72 ? 3.833 -5.448 3.465 1.00 91.50 72 ARG A O 1
ATOM 580 N N . ALA A 1 73 ? 4.040 -4.162 5.286 1.00 91.19 73 ALA A N 1
ATOM 581 C CA . ALA A 1 73 ? 3.594 -5.185 6.231 1.00 91.19 73 ALA A CA 1
ATOM 582 C C . ALA A 1 73 ? 2.129 -5.624 6.023 1.00 91.19 73 ALA A C 1
ATOM 584 O O . ALA A 1 73 ? 1.759 -6.733 6.403 1.00 91.19 73 ALA A O 1
ATOM 585 N N . VAL A 1 74 ? 1.291 -4.784 5.404 1.00 91.50 74 VAL A N 1
ATOM 586 C CA . VAL A 1 74 ? -0.104 -5.127 5.075 1.00 91.50 74 VAL A CA 1
ATOM 587 C C . VAL A 1 74 ? -0.202 -6.041 3.848 1.00 91.50 74 VAL A C 1
ATOM 589 O O . VAL A 1 74 ? -1.164 -6.801 3.746 1.00 91.50 74 VAL A O 1
ATOM 592 N N . ILE A 1 75 ? 0.778 -6.027 2.938 1.00 92.19 75 ILE A N 1
ATOM 593 C CA . ILE A 1 75 ? 0.730 -6.811 1.694 1.00 92.19 75 ILE A CA 1
ATOM 594 C C . ILE A 1 75 ? 0.571 -8.323 1.955 1.00 92.19 75 ILE A C 1
ATOM 596 O O . ILE A 1 75 ? -0.392 -8.889 1.434 1.00 92.19 75 ILE A O 1
ATOM 600 N N . PRO A 1 76 ? 1.377 -8.978 2.818 1.00 90.56 76 PRO A N 1
ATOM 601 C CA . PRO A 1 76 ? 1.195 -10.399 3.124 1.00 90.56 76 PRO A CA 1
ATOM 602 C C . PRO A 1 76 ? -0.188 -10.732 3.700 1.00 90.56 76 PRO A C 1
ATOM 604 O O . PRO A 1 76 ? -0.743 -11.790 3.413 1.00 90.56 76 PRO A O 1
ATOM 607 N N . LEU A 1 77 ? -0.785 -9.822 4.479 1.00 90.62 77 LEU A N 1
ATOM 608 C CA . LEU A 1 77 ? -2.133 -10.012 5.026 1.00 90.62 77 LEU A CA 1
ATOM 609 C C . LEU A 1 77 ? -3.196 -10.001 3.920 1.00 90.62 77 LEU A C 1
ATOM 611 O O . LEU A 1 77 ? -4.155 -10.769 3.981 1.00 90.62 77 LEU A O 1
ATOM 615 N N . LEU A 1 78 ? -3.020 -9.160 2.897 1.00 90.62 78 LEU A N 1
ATOM 616 C CA . LEU A 1 78 ? -3.906 -9.122 1.732 1.00 90.62 78 LEU A CA 1
ATOM 617 C C . LEU A 1 78 ? -3.782 -10.392 0.882 1.00 90.62 78 LEU A C 1
ATOM 619 O O . LEU A 1 78 ? -4.802 -10.871 0.382 1.00 90.62 78 LEU A O 1
ATOM 623 N N . VAL A 1 79 ? -2.573 -10.955 0.760 1.00 89.06 79 VAL A N 1
ATOM 624 C CA . VAL A 1 79 ? -2.343 -12.247 0.089 1.00 89.06 79 VAL A CA 1
ATOM 625 C C . VAL A 1 79 ? -3.043 -13.374 0.842 1.00 89.06 79 VAL A C 1
ATOM 627 O O . VAL A 1 79 ? -3.834 -14.108 0.253 1.00 89.06 79 VAL A O 1
ATOM 630 N N . LEU A 1 80 ? -2.829 -13.472 2.158 1.00 87.81 80 LEU A N 1
ATOM 631 C CA . LEU A 1 80 ? -3.473 -14.488 3.001 1.00 87.81 80 LEU A CA 1
ATOM 632 C C . LEU A 1 80 ? -5.003 -14.401 2.959 1.00 87.81 80 LEU A C 1
ATOM 634 O O . LEU A 1 80 ? -5.682 -15.424 2.985 1.00 87.81 80 LEU A O 1
ATOM 638 N N . ALA A 1 81 ? -5.549 -13.188 2.869 1.00 87.38 81 ALA A N 1
ATOM 639 C CA . ALA A 1 81 ? -6.985 -12.958 2.744 1.00 87.38 81 ALA A CA 1
ATOM 640 C C . ALA A 1 81 ? -7.544 -13.248 1.335 1.00 87.38 81 ALA A C 1
ATOM 642 O O . ALA A 1 81 ? -8.752 -13.123 1.131 1.00 87.38 81 ALA A O 1
ATOM 643 N N . GLY A 1 82 ? -6.700 -13.579 0.351 1.00 87.88 82 GLY A N 1
ATOM 644 C CA . GLY A 1 82 ? -7.106 -13.766 -1.047 1.00 87.88 82 GLY A CA 1
ATOM 645 C C . GLY A 1 82 ? -7.552 -12.473 -1.741 1.00 87.88 82 GLY A C 1
ATOM 646 O O . GLY A 1 82 ? -8.218 -12.517 -2.773 1.00 87.88 82 GLY A O 1
ATOM 647 N N . LEU A 1 83 ? -7.210 -11.312 -1.175 1.00 87.81 83 LEU A N 1
ATOM 648 C CA . LEU A 1 83 ? -7.548 -9.988 -1.712 1.00 87.81 83 LEU A CA 1
ATOM 649 C C . LEU A 1 83 ? -6.468 -9.450 -2.656 1.00 87.81 83 LEU A C 1
ATOM 651 O O . LEU A 1 83 ? -6.686 -8.444 -3.334 1.00 87.81 83 LEU A O 1
ATOM 655 N N . TYR A 1 84 ? -5.315 -10.113 -2.687 1.00 85.50 84 TYR A N 1
ATOM 656 C CA . TYR A 1 84 ? -4.197 -9.800 -3.552 1.00 85.50 84 TYR A CA 1
ATOM 657 C C . TYR A 1 84 ? -3.575 -11.085 -4.094 1.00 85.50 84 TYR A C 1
ATOM 659 O O . TYR A 1 84 ? -3.252 -11.993 -3.333 1.00 85.50 84 TYR A O 1
ATOM 667 N N . VAL A 1 85 ? -3.417 -11.147 -5.413 1.00 81.25 85 VAL A N 1
ATOM 668 C CA . VAL A 1 85 ? -2.696 -12.221 -6.091 1.00 81.25 85 VAL A CA 1
ATOM 669 C C . VAL A 1 85 ? -1.344 -11.660 -6.484 1.00 81.25 85 VAL A C 1
ATOM 671 O O . VAL A 1 85 ? -1.282 -10.720 -7.279 1.00 81.25 85 VAL A O 1
ATOM 674 N N . GLU A 1 86 ? -0.278 -12.215 -5.916 1.00 72.94 86 GLU A N 1
ATOM 675 C CA . GLU A 1 86 ? 1.065 -11.877 -6.363 1.00 72.94 86 GLU A CA 1
ATOM 676 C C . GLU A 1 86 ? 1.242 -12.368 -7.808 1.00 72.94 86 GLU A C 1
ATOM 678 O O . GLU A 1 86 ? 0.950 -13.528 -8.118 1.00 72.94 86 GLU A O 1
ATOM 683 N N . PRO A 1 87 ? 1.653 -11.486 -8.726 1.00 65.56 87 PRO A N 1
ATOM 684 C CA . PRO A 1 87 ? 1.954 -11.854 -10.072 1.00 65.56 87 PRO A CA 1
ATOM 685 C C . PRO A 1 87 ? 3.209 -12.722 -10.058 1.00 65.56 87 PRO A C 1
ATOM 687 O O . PRO A 1 87 ? 4.102 -12.543 -9.228 1.00 65.56 87 PRO A O 1
ATOM 690 N N . PRO A 1 88 ? 3.285 -13.655 -11.001 1.00 64.56 88 PRO A N 1
ATOM 691 C CA . PRO A 1 88 ? 4.421 -14.547 -11.118 1.00 64.56 88 PRO A CA 1
ATOM 692 C C . PRO A 1 88 ? 5.727 -13.782 -11.411 1.00 64.56 88 PRO A C 1
ATOM 694 O O . PRO A 1 88 ? 5.731 -12.753 -12.089 1.00 64.56 88 PRO A O 1
ATOM 697 N N . GLU A 1 89 ? 6.844 -14.316 -10.910 1.00 61.28 89 GLU A N 1
ATOM 698 C CA . GLU A 1 89 ? 8.155 -13.644 -10.838 1.00 61.28 89 GLU A CA 1
ATOM 699 C C . GLU A 1 89 ? 8.729 -13.178 -12.193 1.00 61.28 89 GLU A C 1
ATOM 701 O O . GLU A 1 89 ? 9.529 -12.245 -12.226 1.00 61.28 89 GLU A O 1
ATOM 706 N N . TRP A 1 90 ? 8.280 -13.735 -13.324 1.00 58.72 90 TRP A N 1
ATOM 707 C CA . TRP A 1 90 ? 8.742 -13.362 -14.674 1.00 58.72 90 TRP A CA 1
ATOM 708 C C . TRP A 1 90 ? 8.382 -11.928 -15.098 1.00 58.72 90 TRP A C 1
ATOM 710 O O . TRP A 1 90 ? 8.899 -11.432 -16.094 1.00 58.72 90 TRP A O 1
ATOM 720 N N . ILE A 1 91 ? 7.540 -11.214 -14.342 1.00 54.47 91 ILE A N 1
ATOM 721 C CA . ILE A 1 91 ? 7.284 -9.779 -14.573 1.00 54.47 91 ILE A CA 1
ATOM 722 C C . ILE A 1 91 ? 8.470 -8.901 -14.115 1.00 54.47 91 ILE A C 1
ATOM 724 O O . ILE A 1 91 ? 8.575 -7.744 -14.527 1.00 54.47 91 ILE A O 1
ATOM 728 N N . HIS A 1 92 ? 9.375 -9.438 -13.290 1.00 53.91 92 HIS A N 1
ATOM 729 C CA . HIS A 1 92 ? 10.577 -8.740 -12.823 1.00 53.91 92 HIS A CA 1
ATOM 730 C C . HIS A 1 92 ? 11.792 -8.908 -13.742 1.00 53.91 92 HIS A C 1
ATOM 732 O O . HIS A 1 92 ? 12.843 -8.342 -13.439 1.00 53.91 92 HIS A O 1
ATOM 738 N N . GLU A 1 93 ? 11.669 -9.636 -14.860 1.00 55.28 93 GLU A N 1
ATOM 739 C CA . GLU A 1 93 ? 12.692 -9.598 -15.903 1.00 55.28 93 GLU A CA 1
ATOM 740 C C . GLU A 1 93 ? 12.843 -8.148 -16.376 1.00 55.28 93 GLU A C 1
ATOM 742 O O . GLU A 1 93 ? 11.863 -7.483 -16.732 1.00 55.28 93 GLU A O 1
ATOM 747 N N . GLU A 1 94 ? 14.072 -7.627 -16.295 1.00 56.97 94 GLU A N 1
ATOM 748 C CA . GLU A 1 94 ? 14.401 -6.280 -16.743 1.00 56.97 94 GLU A CA 1
ATOM 749 C C . GLU A 1 94 ? 13.799 -6.073 -18.131 1.00 56.97 94 GLU A C 1
ATOM 751 O O . GLU A 1 94 ? 14.112 -6.808 -19.070 1.00 56.97 94 GLU A O 1
ATOM 756 N N . ARG A 1 95 ? 12.896 -5.089 -18.262 1.00 59.25 95 ARG A N 1
ATOM 757 C CA . ARG A 1 95 ? 12.331 -4.751 -19.570 1.00 59.25 95 ARG A CA 1
ATOM 758 C C . ARG A 1 95 ? 13.498 -4.595 -20.545 1.00 59.25 95 ARG A C 1
ATOM 760 O O . ARG A 1 95 ? 14.447 -3.888 -20.188 1.00 59.25 95 ARG A O 1
ATOM 767 N N . PRO A 1 96 ? 13.434 -5.195 -21.747 1.00 62.16 96 PRO A N 1
ATOM 768 C CA . PRO A 1 96 ? 14.484 -5.013 -22.735 1.00 62.16 96 PRO A CA 1
ATOM 769 C C . PRO A 1 96 ? 14.725 -3.514 -22.884 1.00 62.16 96 PRO A C 1
ATOM 771 O O . PRO A 1 96 ? 13.773 -2.747 -23.083 1.00 62.16 96 PRO A O 1
ATOM 774 N N . LYS A 1 97 ? 15.979 -3.087 -22.682 1.00 63.91 97 LYS A N 1
ATOM 775 C CA . LYS A 1 97 ? 16.337 -1.675 -22.816 1.00 63.91 97 LYS A CA 1
ATOM 776 C C . LYS A 1 97 ? 15.858 -1.216 -24.195 1.00 63.91 97 LYS A C 1
ATOM 778 O O . LYS A 1 97 ? 16.104 -1.925 -25.173 1.00 63.91 97 LYS A O 1
ATOM 783 N N . PRO A 1 98 ? 15.136 -0.086 -24.286 1.00 66.56 98 PRO A N 1
ATOM 784 C CA . PRO A 1 98 ? 14.747 0.430 -25.583 1.00 66.56 98 PRO A CA 1
ATOM 785 C C . PRO A 1 98 ? 16.016 0.678 -26.409 1.00 66.56 98 PRO A C 1
ATOM 787 O O . PRO A 1 98 ? 17.037 1.070 -25.836 1.00 66.56 98 PRO A O 1
ATOM 790 N N . PRO A 1 99 ? 15.971 0.448 -27.727 1.00 72.12 99 PRO A N 1
ATOM 791 C CA . PRO A 1 99 ? 17.120 0.695 -28.581 1.00 72.12 99 PRO A CA 1
ATOM 792 C C . PRO A 1 99 ? 17.556 2.161 -28.475 1.00 72.12 99 PRO A C 1
ATOM 794 O O . PRO A 1 99 ? 16.735 3.078 -28.564 1.00 72.12 99 PRO A O 1
ATOM 797 N N . GLU A 1 100 ? 18.849 2.387 -28.234 1.00 73.94 100 GLU A N 1
ATOM 798 C CA . GLU A 1 100 ? 19.429 3.729 -28.221 1.00 73.94 100 GLU A CA 1
ATOM 799 C C . GLU A 1 100 ? 19.511 4.236 -29.665 1.00 73.94 100 GLU A C 1
ATOM 801 O O . GLU A 1 100 ? 20.075 3.569 -30.529 1.00 73.94 100 GLU A O 1
ATOM 806 N N . PHE A 1 101 ? 18.948 5.412 -29.950 1.00 72.44 101 PHE A N 1
ATOM 807 C CA . PHE A 1 101 ? 19.023 6.032 -31.274 1.00 72.44 101 PHE A CA 1
ATOM 808 C C . PHE A 1 101 ? 19.960 7.237 -31.246 1.00 72.44 101 PHE A C 1
ATOM 810 O O . PHE A 1 101 ? 19.807 8.135 -30.418 1.00 72.44 101 PHE A O 1
ATOM 817 N N . GLU A 1 102 ? 20.879 7.309 -32.203 1.00 66.94 102 GLU A N 1
ATOM 818 C CA . GLU A 1 102 ? 21.702 8.487 -32.450 1.00 66.94 102 GLU A CA 1
ATOM 819 C C . GLU A 1 102 ? 21.095 9.341 -33.567 1.00 66.94 102 GLU A 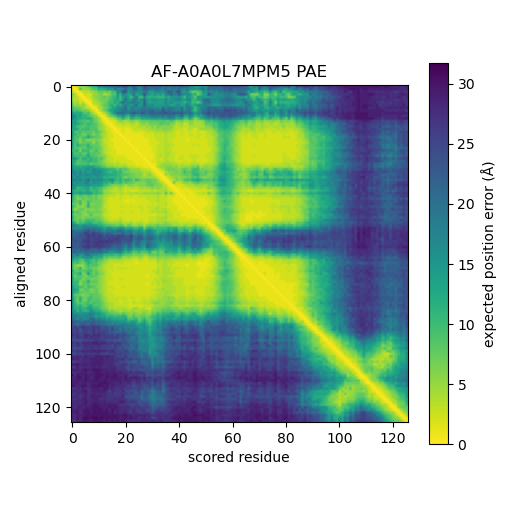C 1
ATOM 821 O O . GLU A 1 102 ? 20.674 8.853 -34.621 1.00 66.94 102 GLU A O 1
ATOM 826 N N . CYS A 1 103 ? 21.049 10.651 -33.326 1.00 64.88 103 CYS A N 1
ATOM 827 C CA . CYS A 1 103 ? 20.602 11.635 -34.299 1.00 64.88 103 CYS A CA 1
ATOM 828 C C . CYS A 1 103 ? 21.776 12.011 -35.209 1.00 64.88 103 CYS A C 1
ATOM 830 O O . CYS A 1 103 ? 22.676 12.752 -34.809 1.00 64.88 103 CYS A O 1
ATOM 832 N N . VAL A 1 104 ? 21.770 11.511 -36.445 1.00 71.81 104 VAL A N 1
ATOM 833 C CA . VAL A 1 104 ? 22.818 11.797 -37.426 1.00 71.81 104 VAL A CA 1
ATOM 834 C C . VAL A 1 104 ? 22.326 12.863 -38.396 1.00 71.81 104 VAL A C 1
ATOM 836 O O . VAL A 1 104 ? 21.317 12.703 -39.088 1.00 71.81 104 VAL A O 1
ATOM 839 N N . THR A 1 105 ? 23.073 13.962 -38.471 1.00 71.56 105 THR A N 1
ATOM 840 C CA . THR A 1 105 ? 22.828 15.028 -39.445 1.00 71.56 105 THR A CA 1
ATOM 841 C C . THR A 1 105 ? 23.626 14.747 -40.712 1.00 71.56 105 THR A C 1
ATOM 843 O O . THR A 1 105 ? 24.851 14.860 -40.718 1.00 71.56 105 THR A O 1
ATOM 846 N N . LEU A 1 106 ? 22.947 14.406 -41.807 1.00 67.06 106 LEU A N 1
ATOM 847 C CA . LEU A 1 106 ? 23.593 14.208 -43.103 1.00 67.06 106 LEU A CA 1
ATOM 848 C C . LEU A 1 106 ? 23.579 15.529 -43.880 1.00 67.06 106 LEU A C 1
ATOM 850 O O . LEU A 1 106 ? 22.523 15.991 -44.320 1.00 67.06 106 LEU A O 1
ATOM 854 N N . LYS A 1 107 ? 24.759 16.133 -44.061 1.00 58.62 107 LYS A N 1
ATOM 855 C CA . LYS A 1 107 ? 24.965 17.273 -44.965 1.00 58.62 107 LYS A CA 1
ATOM 856 C C . LYS A 1 107 ? 25.708 16.801 -46.210 1.00 58.62 107 LYS A C 1
ATOM 858 O O . LYS A 1 107 ? 26.884 16.459 -46.131 1.00 58.62 107 LYS A O 1
ATOM 863 N N . LYS A 1 108 ? 25.031 16.801 -47.360 1.00 63.28 108 LYS A N 1
ATOM 864 C CA . LYS A 1 108 ? 25.694 16.750 -48.669 1.00 63.28 108 LYS A CA 1
ATOM 865 C C . LYS A 1 108 ? 25.872 18.184 -49.186 1.00 63.28 108 LYS A C 1
ATOM 867 O O . LYS A 1 108 ? 24.962 18.991 -48.989 1.00 63.28 108 LYS A O 1
ATOM 872 N N . PRO A 1 109 ? 27.007 18.533 -49.820 1.00 57.50 109 PRO A N 1
ATOM 873 C CA . PRO A 1 109 ? 27.199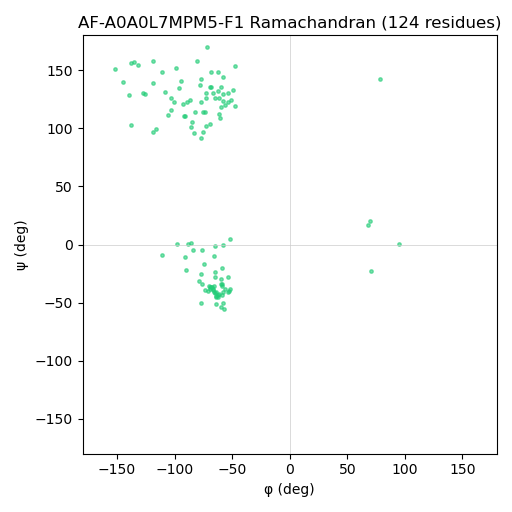 19.868 -50.379 1.00 57.50 109 PRO A CA 1
ATOM 874 C C . PRO A 1 109 ? 26.123 20.158 -51.438 1.00 57.50 109 PRO A C 1
ATOM 876 O O . PRO A 1 109 ? 26.035 19.440 -52.428 1.00 57.50 109 PRO A O 1
ATOM 879 N N . GLY A 1 110 ? 25.298 21.186 -51.212 1.00 61.62 110 GLY A N 1
ATOM 880 C CA . GLY A 1 110 ? 24.242 21.620 -52.139 1.00 61.62 110 GLY A CA 1
ATOM 881 C C . GLY A 1 110 ? 22.830 21.067 -51.887 1.00 61.62 110 GLY A C 1
ATOM 882 O O . GLY A 1 110 ? 21.920 21.448 -52.617 1.00 61.62 110 GLY A O 1
ATOM 883 N N . GLU A 1 111 ? 22.606 20.233 -50.863 1.00 61.09 111 GLU A N 1
ATOM 884 C CA . GLU A 1 111 ? 21.275 19.687 -50.533 1.00 61.09 111 GLU A CA 1
ATOM 885 C C . GLU A 1 111 ? 20.778 20.088 -49.134 1.00 61.09 111 GLU A C 1
ATOM 887 O O . GLU A 1 111 ? 21.547 20.418 -48.229 1.00 61.09 111 GLU A O 1
ATOM 892 N N . THR A 1 112 ? 19.456 20.034 -48.952 1.00 56.72 112 THR A N 1
ATOM 893 C CA . THR A 1 112 ? 18.768 20.287 -47.681 1.00 56.72 112 THR A CA 1
ATOM 894 C C . THR A 1 112 ? 19.190 19.263 -46.623 1.00 56.72 112 THR A C 1
ATOM 896 O O . THR A 1 112 ? 19.187 18.058 -46.874 1.00 56.72 112 THR A O 1
ATOM 899 N N . THR A 1 113 ? 19.532 19.740 -45.423 1.00 60.34 113 THR A N 1
ATOM 900 C CA . THR A 1 113 ? 19.930 18.904 -44.282 1.00 60.34 113 THR A CA 1
ATOM 901 C C . THR A 1 113 ? 18.873 17.836 -43.982 1.00 60.34 113 THR A C 1
ATOM 903 O O . THR A 1 113 ? 17.725 18.174 -43.690 1.00 60.34 113 THR A O 1
ATOM 906 N N . LYS A 1 114 ? 19.261 16.554 -44.002 1.00 64.38 114 LYS A N 1
ATOM 907 C CA . LYS A 1 114 ? 18.398 15.438 -43.582 1.00 64.38 114 LYS A CA 1
ATOM 908 C C . LYS A 1 114 ? 18.806 14.966 -42.188 1.00 64.38 114 LYS A C 1
ATOM 910 O O . LYS A 1 114 ? 19.972 14.642 -41.961 1.00 64.38 114 LYS A O 1
ATOM 915 N N . ILE A 1 115 ? 17.838 14.928 -41.275 1.00 68.81 115 ILE A N 1
ATOM 916 C CA . ILE A 1 115 ? 17.987 14.366 -39.929 1.00 68.81 115 ILE A CA 1
ATOM 917 C C . ILE A 1 115 ? 17.554 12.901 -39.998 1.00 68.81 115 ILE A C 1
ATOM 919 O O . ILE A 1 115 ? 16.428 12.618 -40.407 1.00 68.81 115 ILE A O 1
ATOM 923 N N . VAL A 1 116 ? 18.448 11.976 -39.645 1.00 71.00 116 VAL A N 1
ATOM 924 C CA . VAL A 1 116 ? 18.170 10.533 -39.645 1.00 71.00 116 VAL A CA 1
ATOM 925 C C . VAL A 1 116 ? 18.488 9.969 -38.266 1.00 71.00 116 VAL A C 1
ATOM 927 O O . VAL A 1 116 ? 19.578 10.189 -37.746 1.00 71.00 116 VAL A O 1
ATOM 930 N N . PHE A 1 117 ? 17.548 9.223 -37.692 1.00 67.69 117 PHE A N 1
ATOM 931 C CA . PHE A 1 117 ? 17.760 8.468 -36.459 1.00 67.69 117 PHE A CA 1
ATOM 932 C C . PHE A 1 117 ? 18.290 7.081 -36.823 1.00 67.69 117 PHE A C 1
ATOM 934 O O . PHE A 1 117 ? 17.667 6.376 -37.621 1.00 67.69 117 PHE A O 1
ATOM 941 N N . ARG A 1 118 ? 19.457 6.707 -36.296 1.00 70.62 118 ARG A N 1
ATOM 942 C CA . ARG A 1 118 ? 20.048 5.373 -36.478 1.00 70.62 118 ARG A CA 1
ATOM 943 C C . ARG A 1 118 ? 20.195 4.694 -35.128 1.00 70.62 118 ARG A C 1
ATOM 945 O O . ARG A 1 118 ? 20.562 5.343 -34.159 1.00 70.62 118 ARG A O 1
ATOM 952 N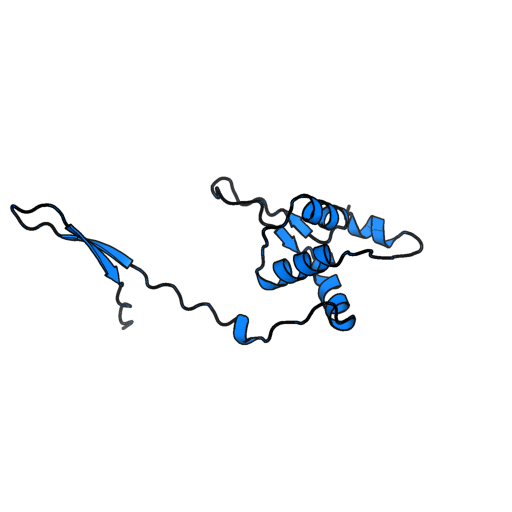 N . GLU A 1 119 ? 19.891 3.406 -35.076 1.00 69.56 119 GLU A N 1
ATOM 953 C CA . GLU A 1 119 ? 20.088 2.585 -33.886 1.00 69.56 119 GLU A CA 1
ATOM 954 C C . GLU A 1 119 ? 21.589 2.442 -33.603 1.00 69.56 119 GLU A C 1
ATOM 956 O O . GLU A 1 119 ? 22.381 2.163 -34.511 1.00 69.56 119 GLU A O 1
ATOM 961 N N . LYS A 1 120 ? 21.984 2.699 -32.358 1.00 68.12 120 LYS A N 1
ATOM 962 C CA . LYS A 1 120 ? 23.364 2.628 -31.897 1.00 68.12 120 LYS A CA 1
ATOM 963 C C . LYS A 1 120 ? 23.757 1.158 -31.796 1.00 68.12 120 LYS A C 1
ATOM 965 O O . LYS A 1 120 ? 23.190 0.414 -31.000 1.00 68.12 120 LYS A O 1
ATOM 970 N N . GLN A 1 121 ? 24.699 0.722 -32.629 1.00 60.88 121 GLN A N 1
ATOM 971 C CA . GLN A 1 121 ? 25.229 -0.634 -32.513 1.00 60.88 121 GLN A CA 1
ATOM 972 C C . GLN A 1 121 ? 26.049 -0.745 -31.219 1.00 60.88 121 GLN A C 1
ATOM 974 O O . GLN A 1 121 ? 26.814 0.174 -30.923 1.00 60.88 121 GLN A O 1
ATOM 979 N N . PRO A 1 122 ? 25.891 -1.829 -30.439 1.00 54.69 122 PRO A N 1
ATOM 980 C CA . PRO A 1 122 ? 26.682 -2.031 -29.236 1.00 54.69 122 PRO A CA 1
ATOM 981 C C . PRO A 1 122 ? 28.158 -2.125 -29.625 1.00 54.69 122 PRO A C 1
ATOM 983 O O . PRO A 1 122 ? 28.525 -2.912 -30.500 1.00 54.69 122 PRO A O 1
ATOM 986 N N . GLU A 1 123 ? 28.991 -1.296 -28.997 1.00 50.31 123 GLU A N 1
ATOM 987 C CA . GLU A 1 123 ? 30.442 -1.393 -29.118 1.00 50.31 123 GLU A CA 1
ATOM 988 C C . GLU A 1 123 ? 30.851 -2.809 -28.702 1.00 50.31 123 GLU A C 1
ATOM 990 O O . GLU A 1 123 ? 30.549 -3.257 -27.594 1.00 50.31 123 GLU A O 1
ATOM 995 N N 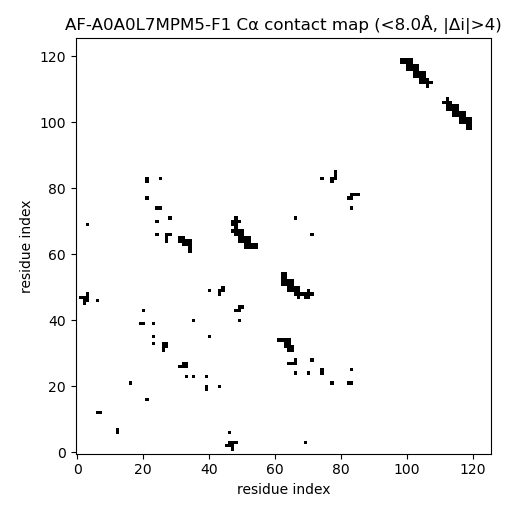. ALA A 1 124 ? 31.475 -3.540 -29.626 1.00 46.94 124 ALA A N 1
ATOM 996 C CA . ALA A 1 124 ? 32.095 -4.814 -29.319 1.00 46.94 124 ALA A CA 1
ATOM 997 C C . ALA A 1 124 ? 33.180 -4.548 -28.269 1.00 46.94 124 ALA A C 1
ATOM 999 O O . ALA A 1 124 ? 34.185 -3.905 -28.557 1.00 46.94 124 ALA A O 1
ATOM 1000 N N . SER A 1 125 ? 32.927 -4.987 -27.041 1.00 42.81 125 SER A N 1
ATOM 1001 C CA . SER A 1 125 ? 33.907 -5.001 -25.964 1.00 42.81 125 SER A CA 1
ATOM 1002 C C . SER A 1 125 ? 35.076 -5.908 -26.364 1.00 42.81 125 SER A C 1
ATOM 1004 O O . SER A 1 125 ? 34.870 -7.117 -26.501 1.00 42.81 125 SER A O 1
ATOM 1006 N N . GLU A 1 126 ? 36.253 -5.314 -26.585 1.00 38.97 126 GLU A N 1
ATOM 1007 C CA . GLU A 1 126 ? 37.558 -6.001 -26.618 1.00 38.97 126 GLU A CA 1
ATOM 1008 C C . GLU A 1 126 ? 37.963 -6.522 -25.233 1.00 38.97 126 GLU A C 1
ATOM 1010 O O . GLU A 1 126 ? 37.660 -5.844 -24.221 1.00 38.97 126 GLU A O 1
#

Sequence (126 aa):
MSNFRDYVTSTAFALTISHRQIQCLCNIHHYGSYWALLSTFQALERKGLVERIKKDEQAKDGTTLQLTDAGRAVIPLLVLAGLYVEPPEWIHEERPKPPEFECVTLKKPGETTKIVFREKQPEASE

Organism: Comamonas testosteroni (NCBI:txid285)

Rad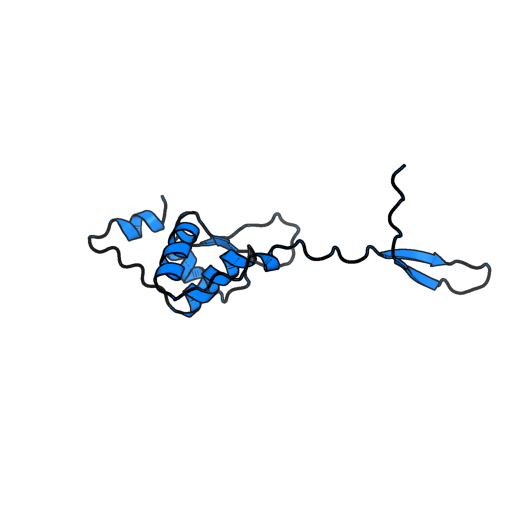ius of gyration: 23.1 Å; Cα contacts (8 Å, |Δi|>4): 122; chains: 1; bounding box: 49×36×74 Å

Secondary structure (DSSP, 8-state):
--HHHHHHTSSS------HHHHHHHHHHHHHS-----HHHHHHHHHTTSEEEE---TT--S--EEEE-HHHHHHHHHHHHTTS--PPPGGGGSPPPPPPPEEEEEE--TTSPPEEEEEE-PPP---

pLDDT: mean 72.81, std 14.24, range [38.97, 92.19]

Foldseek 3Di:
DQLQVVQCPPPDNDDDDDLLLLVLLQVCVPPVWDDDDPVSVVVCVNNNQKDWDDDPPPDPDDGTMGGDPVVVVCVVVCVVVVSDDDDDPVVPPDDPPPFDWDWDWDDDVPDDIDTDTDGDDDDDDD